Protein AF-A0A2H0QR32-F1 (afdb_monomer_lite)

Foldseek 3Di:
DAADDVVNLVQLVVLLVCVQVVVLVVSLVSLVVSLVVCPPPLLSLVSVLSSLLSQLSVCLVVQNVVSNLVSLVVSLVSVVSCVVVVRYDPVCCVFFVVVLLNVLSVQADSPHHSVSCVSSSPDHTDDD

Sequence (128 aa):
MTQFENEHYQAIKHGLELFNSEKFWECHEYLEDEWMELRGDPVRNVFWAVIQAATVLVHVRNENLAGAQGMLKKTLEKLERVEKDFIESDYMEECLKWNELKAILREIPKDSKLLDFERLMKFKFPKV

Radius of gyration: 13.56 Å; chains: 1; bounding box: 34×26×38 Å

Secondary structure (DSSP, 8-state):
-PPP-HHHHHHHHHHHHHHHTT-HHHHHHHHHHHHHH-TT-TTHHHHHHHHHHHHHHHHHHTT-HHHHHHHHHHHHHHHHHHHHTT---THHHHHH-HHHHHHHHHHS-TT--GGGGHHHHH------

pLDDT: mean 96.86, std 4.32, range [61.78, 98.88]

Structure (mmCIF, N/CA/C/O backbone):
data_AF-A0A2H0QR32-F1
#
_entry.id   AF-A0A2H0QR32-F1
#
loop_
_atom_site.group_PDB
_atom_site.id
_atom_site.type_symbol
_atom_site.label_atom_id
_atom_site.label_alt_id
_atom_site.label_comp_id
_atom_site.label_asym_id
_atom_site.label_entity_id
_atom_site.label_seq_id
_atom_site.pdbx_PDB_ins_code
_atom_site.Cartn_x
_atom_site.Cartn_y
_atom_site.Cartn_z
_atom_site.occupancy
_atom_site.B_iso_or_equiv
_atom_site.auth_seq_id
_atom_site.auth_comp_id
_atom_site.auth_asym_id
_atom_site.auth_atom_id
_atom_site.pdbx_PDB_model_num
ATOM 1 N N . MET A 1 1 ? -3.316 4.553 22.454 1.00 61.78 1 MET A N 1
ATOM 2 C CA . MET A 1 1 ? -2.843 4.148 21.117 1.00 61.78 1 MET A CA 1
ATOM 3 C C . MET A 1 1 ? -4.082 4.101 20.251 1.00 61.78 1 MET A C 1
ATOM 5 O O . MET A 1 1 ? -5.051 3.502 20.700 1.00 61.78 1 MET A O 1
ATOM 9 N N . THR A 1 2 ? -4.106 4.834 19.139 1.00 85.44 2 THR A N 1
ATOM 10 C CA . THR A 1 2 ? -5.270 4.876 18.242 1.00 85.44 2 THR A CA 1
ATOM 11 C C . THR A 1 2 ? -5.129 3.745 17.236 1.00 85.44 2 THR A C 1
ATOM 13 O O . THR A 1 2 ? -4.096 3.649 16.575 1.00 85.44 2 THR A O 1
ATOM 16 N N . GLN A 1 3 ? -6.134 2.878 17.169 1.00 93.62 3 GLN A N 1
ATOM 17 C CA . GLN A 1 3 ? -6.208 1.805 16.184 1.00 93.62 3 GLN A CA 1
ATOM 18 C C . GLN A 1 3 ? -7.012 2.261 14.963 1.00 93.62 3 GLN A C 1
ATOM 20 O O . GLN A 1 3 ? -7.787 3.218 15.030 1.00 93.62 3 GLN A O 1
ATOM 25 N N . PHE A 1 4 ? -6.807 1.591 13.831 1.00 96.50 4 PHE A N 1
ATOM 26 C CA . PHE A 1 4 ? -7.634 1.787 12.645 1.00 96.50 4 PHE A CA 1
ATOM 27 C C . PHE A 1 4 ? -9.061 1.283 12.912 1.00 96.50 4 PHE A C 1
ATOM 29 O O . PHE A 1 4 ? -9.255 0.197 13.445 1.00 96.50 4 PHE A O 1
ATOM 36 N N . GLU A 1 5 ? -10.068 2.050 12.507 1.00 94.81 5 GLU A N 1
ATOM 37 C CA . GLU A 1 5 ? -11.475 1.854 12.893 1.00 94.81 5 GLU A CA 1
ATOM 38 C C . GLU A 1 5 ? -12.387 2.208 11.711 1.00 94.81 5 GLU A C 1
ATOM 40 O O . GLU A 1 5 ? -11.922 2.699 10.679 1.00 94.81 5 GLU A O 1
ATOM 45 N N . ASN A 1 6 ? -13.699 2.004 11.854 1.00 94.94 6 ASN A N 1
ATOM 46 C CA . ASN A 1 6 ? -14.652 2.261 10.772 1.00 94.94 6 ASN A CA 1
ATOM 47 C C . ASN A 1 6 ? -14.616 3.704 10.235 1.00 94.94 6 ASN A C 1
ATOM 49 O O . ASN A 1 6 ? -14.708 3.883 9.027 1.00 94.94 6 ASN A O 1
ATOM 53 N N . GLU A 1 7 ? -14.445 4.726 11.080 1.00 94.50 7 GLU A N 1
ATOM 54 C CA . GLU A 1 7 ? -14.313 6.122 10.619 1.00 94.50 7 GLU A CA 1
ATOM 55 C C . GLU A 1 7 ? -13.149 6.286 9.630 1.00 94.50 7 GLU A C 1
ATOM 57 O O . GLU A 1 7 ? -13.322 6.834 8.541 1.00 94.50 7 GLU A O 1
ATOM 62 N N . HIS A 1 8 ? -11.996 5.701 9.955 1.00 96.25 8 HIS A N 1
ATOM 63 C CA . HIS A 1 8 ? -10.824 5.679 9.084 1.00 96.25 8 HIS A CA 1
ATOM 64 C C . HIS A 1 8 ? -11.092 4.917 7.779 1.00 96.25 8 HIS A C 1
ATOM 66 O O . HIS A 1 8 ? -10.657 5.343 6.709 1.00 96.25 8 HIS A O 1
ATOM 72 N N . TYR A 1 9 ? -11.849 3.815 7.837 1.00 97.19 9 TYR A N 1
ATOM 73 C CA . TYR A 1 9 ? -12.274 3.108 6.628 1.00 97.19 9 TYR A CA 1
ATOM 74 C C . TYR A 1 9 ? -13.169 3.977 5.742 1.00 97.19 9 TYR A C 1
ATOM 76 O O . TYR A 1 9 ? -12.975 4.014 4.528 1.00 97.19 9 TYR A O 1
ATOM 84 N N . GLN A 1 10 ? -14.113 4.720 6.327 1.00 96.88 10 GLN A N 1
ATOM 85 C CA . GLN A 1 10 ? -14.996 5.589 5.549 1.00 96.88 10 GLN A CA 1
ATOM 86 C C . GLN A 1 10 ? -14.229 6.675 4.787 1.00 96.88 10 GLN A C 1
ATOM 88 O O . GLN A 1 10 ? -14.637 6.999 3.673 1.00 96.88 10 GLN A O 1
ATOM 93 N N . ALA A 1 11 ? -13.125 7.177 5.344 1.00 97.06 11 ALA A N 1
ATOM 94 C CA . ALA A 1 11 ? -12.244 8.135 4.677 1.00 97.06 11 ALA A CA 1
ATOM 95 C C . ALA A 1 11 ? -11.360 7.482 3.594 1.00 97.06 11 ALA A C 1
ATOM 97 O O . ALA A 1 11 ? -11.195 8.030 2.509 1.00 97.06 11 ALA A O 1
ATOM 98 N N . ILE A 1 12 ? -10.820 6.276 3.824 1.00 97.94 12 ILE A N 1
ATOM 99 C CA . ILE A 1 12 ? -9.900 5.644 2.857 1.00 97.94 12 ILE A CA 1
ATOM 100 C C . ILE A 1 12 ? -10.618 4.942 1.690 1.00 97.94 12 ILE A C 1
ATOM 102 O O . ILE A 1 12 ? -10.027 4.775 0.620 1.00 97.94 12 ILE A O 1
ATOM 106 N N . LYS A 1 13 ? -11.877 4.510 1.873 1.00 98.06 13 LYS A N 1
ATOM 107 C CA . LYS A 1 13 ? -12.566 3.563 0.971 1.00 98.06 13 LYS A CA 1
ATOM 108 C C . LYS A 1 13 ? -12.554 3.980 -0.498 1.00 98.06 13 LYS A C 1
ATOM 110 O O . LYS A 1 13 ? -12.333 3.135 -1.362 1.00 98.06 13 LYS A O 1
ATOM 115 N N . HIS A 1 14 ? -12.729 5.268 -0.798 1.00 98.50 14 HIS A N 1
ATOM 116 C CA . HIS A 1 14 ? -12.779 5.721 -2.185 1.00 98.50 14 HIS A CA 1
ATOM 117 C C . HIS A 1 14 ? -11.405 5.619 -2.866 1.00 98.50 14 HIS A C 1
ATOM 119 O O . HIS A 1 14 ? -11.301 5.181 -4.013 1.00 98.50 14 HIS A O 1
ATOM 125 N N . GLY A 1 15 ? -10.324 5.891 -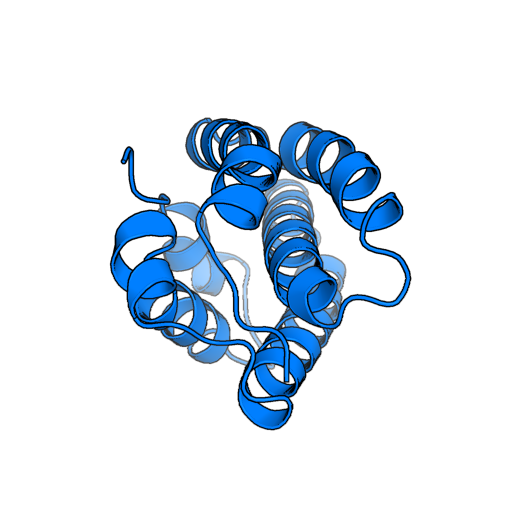2.133 1.00 98.62 15 GLY A N 1
ATOM 126 C CA . GLY A 1 15 ? -8.967 5.623 -2.606 1.00 98.62 15 GLY A CA 1
ATOM 127 C C . GLY A 1 15 ? -8.727 4.139 -2.896 1.00 98.62 15 GLY A C 1
ATOM 128 O O . GLY A 1 15 ? -8.104 3.796 -3.902 1.00 98.62 15 GLY A O 1
ATOM 129 N N . LEU A 1 16 ? -9.285 3.234 -2.084 1.00 98.69 16 LEU A N 1
ATOM 130 C CA . LEU A 1 16 ? -9.200 1.789 -2.337 1.00 98.69 16 LEU A CA 1
ATOM 131 C C . LEU A 1 16 ? -9.947 1.383 -3.617 1.00 98.69 16 LEU A C 1
ATOM 133 O O . LE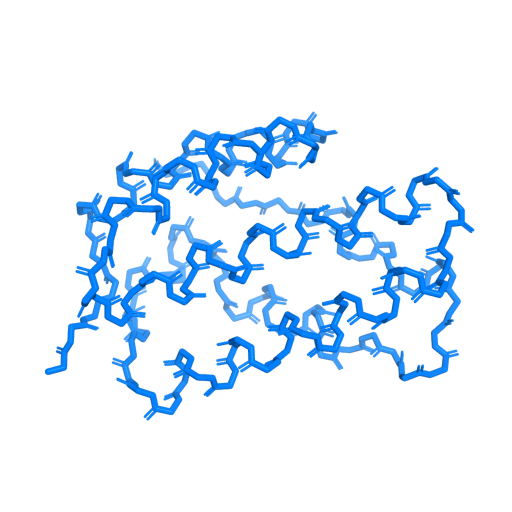U A 1 16 ? -9.460 0.549 -4.382 1.00 98.69 16 LEU A O 1
ATOM 137 N N . GLU A 1 17 ? -11.108 1.981 -3.889 1.00 98.56 17 GLU A N 1
ATOM 138 C CA . GLU A 1 17 ? -11.860 1.769 -5.135 1.00 98.56 17 GLU A CA 1
ATOM 139 C C . GLU A 1 17 ? -11.076 2.243 -6.365 1.00 98.56 17 GLU A C 1
ATOM 141 O O . GLU A 1 17 ? -11.056 1.558 -7.395 1.00 98.56 17 GLU A O 1
ATOM 146 N N . LEU A 1 18 ? -10.397 3.389 -6.254 1.00 98.81 18 LEU A N 1
ATOM 147 C CA . LEU A 1 18 ? -9.509 3.919 -7.289 1.00 98.81 18 LEU A CA 1
ATOM 148 C C . LEU A 1 18 ? -8.308 2.991 -7.512 1.00 98.81 18 LEU A C 1
ATOM 150 O O . LEU A 1 18 ? -8.023 2.630 -8.655 1.00 98.81 18 LEU A O 1
ATOM 154 N N . PHE A 1 19 ? -7.672 2.515 -6.437 1.00 98.69 19 PHE A N 1
ATOM 155 C CA . PHE A 1 19 ? -6.605 1.511 -6.507 1.00 98.69 19 PHE A CA 1
ATOM 156 C C . PHE A 1 19 ? -7.083 0.241 -7.223 1.00 98.69 19 PHE A C 1
ATOM 158 O O . PHE A 1 19 ? -6.442 -0.252 -8.153 1.00 98.69 19 PHE A O 1
ATOM 165 N N . ASN A 1 20 ? -8.257 -0.266 -6.841 1.00 98.56 20 ASN A N 1
ATOM 166 C CA . ASN A 1 20 ? -8.866 -1.452 -7.436 1.00 98.56 20 ASN A CA 1
ATOM 167 C C . ASN A 1 20 ? -9.204 -1.263 -8.915 1.00 98.56 20 ASN A C 1
ATOM 169 O O . ASN A 1 20 ? -9.063 -2.199 -9.705 1.00 98.56 20 ASN A O 1
ATOM 173 N N . SER A 1 21 ? -9.599 -0.051 -9.293 1.00 98.25 21 SER A N 1
ATOM 174 C CA . SER A 1 21 ? -9.843 0.358 -10.678 1.00 98.25 21 SER A CA 1
ATOM 175 C C . SER A 1 21 ? -8.563 0.714 -11.422 1.00 98.25 21 SER A C 1
ATOM 177 O O . SER A 1 21 ? -8.629 1.215 -12.543 1.00 98.25 21 SER A O 1
ATOM 179 N N . GLU A 1 22 ? -7.399 0.444 -10.822 1.00 98.31 22 GLU A N 1
ATOM 180 C CA . GLU A 1 22 ? -6.110 0.636 -11.464 1.00 98.31 22 GLU A CA 1
ATOM 181 C C . GLU A 1 22 ? -5.821 2.113 -11.793 1.00 98.31 22 GLU A C 1
ATOM 183 O O . GLU A 1 22 ? -5.044 2.428 -12.692 1.00 98.31 22 GLU A O 1
ATOM 188 N N . LYS A 1 23 ? -6.429 3.031 -11.040 1.00 98.62 23 LYS A N 1
ATOM 189 C CA . LYS A 1 23 ? -6.247 4.485 -11.104 1.00 98.62 23 LYS A CA 1
ATOM 190 C C . LYS A 1 23 ? -5.312 4.938 -9.986 1.00 98.62 23 LYS A C 1
ATOM 192 O O . LYS A 1 23 ? -5.729 5.537 -8.999 1.00 98.62 23 LYS A O 1
ATOM 197 N N . PHE A 1 24 ? -4.046 4.530 -10.071 1.00 98.75 24 PHE A N 1
ATOM 198 C CA . PHE A 1 24 ? -3.096 4.698 -8.963 1.00 98.75 24 PHE A CA 1
ATOM 199 C C . PHE A 1 24 ? -2.706 6.147 -8.695 1.00 98.75 24 PHE A C 1
ATOM 201 O O . PHE A 1 24 ? -2.440 6.490 -7.548 1.00 98.75 24 PHE A O 1
ATOM 208 N N . TRP A 1 25 ? -2.674 6.983 -9.732 1.00 98.56 25 TRP A N 1
ATOM 209 C CA . TRP A 1 25 ? -2.402 8.405 -9.559 1.00 98.56 25 TRP A CA 1
ATOM 210 C C . TRP A 1 25 ? -3.570 9.093 -8.848 1.00 98.56 25 TRP A C 1
ATOM 212 O O . TRP A 1 25 ? -3.371 9.761 -7.843 1.00 98.56 25 TRP A O 1
ATOM 222 N N . GLU A 1 26 ? -4.798 8.830 -9.286 1.00 98.75 26 GLU A N 1
ATOM 223 C CA . GLU A 1 26 ? -6.001 9.386 -8.669 1.00 98.75 26 GLU A CA 1
ATOM 224 C C . GLU A 1 26 ? -6.208 8.851 -7.245 1.00 98.75 26 GLU A C 1
ATOM 226 O O . GLU A 1 26 ? -6.638 9.587 -6.365 1.00 98.75 26 GLU A O 1
ATOM 231 N N . CYS A 1 27 ? -5.860 7.583 -6.995 1.00 98.81 27 CYS A N 1
ATOM 232 C CA . CYS A 1 27 ? -5.803 7.018 -5.646 1.00 98.81 27 CYS A CA 1
ATOM 233 C C . CYS A 1 27 ? -4.827 7.797 -4.756 1.00 98.81 27 CYS A C 1
ATOM 235 O O . CYS A 1 27 ? -5.186 8.161 -3.639 1.00 98.81 27 CYS A O 1
ATOM 237 N N . HIS A 1 28 ? -3.616 8.069 -5.253 1.00 98.62 28 HIS A N 1
ATOM 238 C CA . HIS A 1 28 ? -2.633 8.881 -4.541 1.00 98.62 28 HIS A CA 1
ATOM 239 C C . HIS A 1 28 ? -3.189 10.270 -4.218 1.00 98.62 28 HIS A C 1
ATOM 241 O O . HIS A 1 28 ? -3.152 10.659 -3.057 1.00 98.62 28 HIS A O 1
ATOM 247 N N . GLU A 1 29 ? -3.704 10.995 -5.216 1.00 98.44 29 GLU A N 1
ATOM 248 C CA . GLU A 1 29 ? -4.215 12.359 -5.024 1.00 98.44 29 GLU A CA 1
ATOM 249 C C . GLU A 1 29 ? -5.364 12.392 -4.015 1.00 98.44 29 GLU A C 1
ATOM 251 O O . GLU A 1 29 ? -5.306 13.146 -3.050 1.00 98.44 29 GLU A O 1
ATOM 256 N N . TYR A 1 30 ? -6.360 11.515 -4.179 1.00 98.56 30 TYR A N 1
ATOM 257 C CA . TYR A 1 30 ? -7.495 11.452 -3.262 1.00 98.56 30 TYR A CA 1
ATOM 258 C C . TYR A 1 30 ? -7.057 11.148 -1.822 1.00 98.56 30 TYR A C 1
ATOM 260 O O . TYR A 1 30 ? -7.493 11.799 -0.877 1.00 98.56 30 TYR A O 1
ATOM 268 N N . LEU A 1 31 ? -6.182 10.154 -1.636 1.00 98.62 31 LEU A N 1
ATOM 269 C CA . LEU A 1 31 ? -5.751 9.760 -0.297 1.00 98.62 31 LEU A CA 1
ATOM 270 C C . LEU A 1 31 ? -4.771 10.748 0.339 1.00 98.62 31 LEU A C 1
ATOM 272 O O . LEU A 1 31 ? -4.684 10.773 1.565 1.00 98.62 31 LEU A O 1
ATOM 276 N N . GLU A 1 32 ? -4.027 11.532 -0.444 1.00 98.25 32 GLU A N 1
ATOM 277 C CA . GLU A 1 32 ? -3.159 12.586 0.088 1.00 98.25 32 GLU A CA 1
ATOM 278 C C . GLU A 1 32 ? -3.978 13.657 0.819 1.00 98.25 32 GLU A C 1
ATOM 280 O O . GLU A 1 32 ? -3.593 14.049 1.924 1.00 98.25 32 GLU A O 1
ATOM 285 N N . ASP A 1 33 ? -5.133 14.044 0.270 1.00 97.75 33 ASP A N 1
ATOM 286 C CA . ASP A 1 33 ? -6.064 14.971 0.920 1.00 97.75 33 ASP A CA 1
ATOM 287 C C . ASP A 1 33 ? -6.583 14.394 2.250 1.00 97.75 33 ASP A C 1
ATOM 289 O O . ASP A 1 33 ? -6.424 15.015 3.302 1.00 97.75 33 ASP A O 1
ATOM 293 N N . GLU A 1 34 ? -7.093 13.157 2.251 1.00 98.19 34 GLU A N 1
ATOM 294 C CA . GLU A 1 34 ? -7.573 12.485 3.474 1.00 98.19 34 GLU A CA 1
ATOM 295 C C . GLU A 1 34 ? -6.452 12.316 4.524 1.00 98.19 34 GLU A C 1
ATOM 297 O O . GLU A 1 34 ? -6.636 12.507 5.728 1.00 98.19 34 GLU A O 1
ATOM 302 N N . TRP A 1 35 ? -5.231 11.999 4.082 1.00 98.31 35 TRP A N 1
ATOM 303 C CA . TRP A 1 35 ? -4.055 11.859 4.946 1.00 98.31 35 TRP A CA 1
ATOM 304 C C . TRP A 1 35 ? -3.620 13.178 5.607 1.00 98.31 35 TRP A C 1
ATOM 306 O O . TRP A 1 35 ? -3.004 13.165 6.690 1.00 98.31 35 TRP A O 1
ATOM 316 N N . MET A 1 36 ? -3.896 14.314 4.962 1.00 97.12 36 MET A N 1
ATOM 317 C CA . MET A 1 36 ? -3.604 15.644 5.496 1.00 97.12 36 MET A CA 1
ATOM 318 C C . MET A 1 36 ? -4.539 16.035 6.639 1.00 97.12 36 MET A C 1
ATOM 320 O O . MET A 1 36 ? -4.086 16.744 7.542 1.00 97.12 36 MET A O 1
ATOM 324 N N . GLU A 1 37 ? -5.770 15.526 6.652 1.00 96.88 37 GLU A N 1
ATOM 325 C CA . GLU A 1 37 ? -6.743 15.759 7.727 1.00 96.88 37 GLU A CA 1
ATOM 326 C C . GLU A 1 37 ? -6.396 14.979 9.009 1.00 96.88 37 GLU A C 1
ATOM 328 O O . GLU A 1 37 ? -6.634 15.448 10.120 1.00 96.88 37 GLU A O 1
ATOM 333 N N . LEU A 1 38 ? -5.696 13.845 8.891 1.00 95.19 38 LEU A N 1
ATOM 334 C CA . LEU A 1 38 ? -5.277 12.994 10.019 1.00 95.19 38 LEU A CA 1
ATOM 335 C C . LEU A 1 38 ? -4.031 13.513 10.772 1.00 95.19 38 LEU A C 1
ATOM 337 O O . LEU A 1 38 ? -3.203 12.744 11.275 1.00 95.19 38 LEU A O 1
ATOM 341 N N . ARG A 1 39 ? -3.815 14.832 10.827 1.00 93.69 39 ARG A N 1
ATOM 342 C CA . ARG A 1 39 ? -2.655 15.420 11.520 1.00 93.69 39 ARG A CA 1
ATOM 343 C C . ARG A 1 39 ? -2.697 15.122 13.016 1.00 93.69 39 ARG A C 1
ATOM 345 O O . ARG A 1 39 ? -3.625 15.496 13.717 1.00 93.69 39 ARG A O 1
ATOM 352 N N . GLY A 1 40 ? -1.620 14.519 13.515 1.00 91.88 40 GLY A N 1
ATOM 353 C CA . GLY A 1 40 ? -1.500 14.129 14.921 1.00 91.88 40 GLY A CA 1
ATOM 354 C C . GLY A 1 40 ? -2.062 12.741 15.230 1.00 91.88 40 GLY A C 1
ATOM 355 O O . GLY A 1 40 ? -1.769 12.223 16.304 1.00 91.88 40 GLY A O 1
ATOM 356 N N . ASP A 1 41 ? -2.765 12.109 14.285 1.00 94.94 41 ASP A N 1
ATOM 357 C CA . ASP A 1 41 ? -3.233 10.734 14.423 1.00 94.94 41 ASP A CA 1
ATOM 358 C C . ASP A 1 41 ? -2.204 9.738 13.845 1.00 94.94 41 ASP A C 1
ATOM 360 O O . ASP A 1 41 ? -1.847 9.839 12.665 1.00 94.94 41 ASP A O 1
ATOM 364 N N . PRO A 1 42 ? -1.703 8.763 14.629 1.00 95.31 42 PRO A N 1
ATOM 365 C CA . PRO A 1 42 ? -0.830 7.705 14.122 1.00 95.31 42 PRO A CA 1
ATOM 366 C C . PRO A 1 42 ? -1.436 6.880 12.973 1.00 95.31 42 PRO A C 1
ATOM 368 O O . PRO A 1 42 ? -0.684 6.430 12.099 1.00 95.31 42 PRO A O 1
ATOM 371 N N . VAL A 1 43 ? -2.768 6.733 12.914 1.00 96.88 43 VAL A N 1
ATOM 372 C CA . VAL A 1 43 ? -3.497 5.972 11.880 1.00 96.88 43 VAL A CA 1
ATOM 373 C C . VAL A 1 43 ? -3.209 6.491 10.472 1.00 96.88 43 VAL A C 1
ATOM 375 O O . VAL A 1 43 ? -3.221 5.722 9.508 1.00 96.88 43 VAL A O 1
ATOM 378 N N . ARG A 1 44 ? -2.805 7.760 10.334 1.00 97.31 44 ARG A N 1
ATOM 379 C CA . ARG A 1 44 ? -2.354 8.326 9.056 1.00 97.31 44 ARG A CA 1
ATOM 380 C C . ARG A 1 44 ? -1.248 7.508 8.378 1.00 97.31 44 ARG A C 1
ATOM 382 O O . ARG A 1 44 ? -1.092 7.585 7.164 1.00 97.31 44 ARG A O 1
ATOM 389 N N . ASN A 1 45 ? -0.459 6.724 9.119 1.00 97.94 45 ASN A N 1
ATOM 390 C CA . ASN A 1 45 ? 0.552 5.848 8.520 1.00 97.94 45 ASN A CA 1
ATOM 391 C C . ASN A 1 45 ? -0.063 4.725 7.660 1.00 97.94 45 ASN A C 1
ATOM 393 O O . ASN A 1 45 ? 0.588 4.300 6.707 1.00 97.94 45 ASN A O 1
ATOM 397 N N . VAL A 1 46 ? -1.303 4.296 7.932 1.00 98.25 46 VAL A N 1
ATOM 398 C CA . VAL A 1 46 ? -2.047 3.342 7.087 1.00 98.25 46 VAL A CA 1
ATOM 399 C C . VAL A 1 46 ? -2.354 3.970 5.729 1.00 98.25 46 VAL A C 1
ATOM 401 O O . VAL A 1 46 ? -1.998 3.407 4.697 1.00 98.25 46 VAL A O 1
ATOM 404 N N . PHE A 1 47 ? -2.918 5.182 5.726 1.00 98.62 47 PHE A N 1
ATOM 405 C CA . PHE A 1 47 ? -3.178 5.954 4.505 1.00 98.62 47 PHE A CA 1
ATOM 406 C C . PHE A 1 47 ? -1.887 6.160 3.721 1.00 98.62 47 PHE A C 1
ATOM 408 O O . PHE A 1 47 ? -1.826 5.902 2.523 1.00 98.62 47 PHE A O 1
ATOM 415 N N . TRP A 1 48 ? -0.814 6.533 4.420 1.00 98.50 48 TRP A N 1
ATOM 416 C CA . TRP A 1 48 ? 0.477 6.768 3.790 1.00 98.50 48 TRP A CA 1
ATOM 417 C C . TRP A 1 48 ? 1.056 5.516 3.128 1.00 98.50 48 TRP A C 1
ATOM 419 O O . TRP A 1 48 ? 1.628 5.613 2.045 1.00 98.50 48 TRP A O 1
ATOM 429 N N . ALA A 1 49 ? 0.895 4.344 3.742 1.00 98.62 49 ALA A N 1
ATOM 430 C CA . ALA A 1 49 ? 1.322 3.085 3.144 1.00 98.62 49 ALA A CA 1
ATOM 431 C C . ALA A 1 49 ? 0.532 2.765 1.862 1.00 98.62 49 ALA A C 1
ATOM 433 O O . ALA A 1 49 ? 1.135 2.359 0.870 1.00 98.62 49 ALA A O 1
ATOM 434 N N . VAL A 1 50 ? -0.786 3.002 1.843 1.00 98.75 50 VAL A N 1
ATOM 435 C CA . VAL A 1 50 ? -1.620 2.798 0.643 1.00 98.75 50 VAL A CA 1
ATOM 436 C C . VAL A 1 50 ? -1.258 3.794 -0.464 1.00 98.75 50 VAL A C 1
ATOM 438 O O . VAL A 1 50 ? -1.061 3.380 -1.607 1.00 98.75 50 VAL A O 1
ATOM 441 N N . ILE A 1 51 ? -1.076 5.075 -0.124 1.00 98.88 51 ILE A N 1
ATOM 442 C CA . ILE A 1 51 ? -0.598 6.120 -1.047 1.00 98.88 51 ILE A CA 1
ATOM 443 C C . ILE A 1 51 ? 0.718 5.687 -1.695 1.00 98.88 51 ILE A C 1
ATOM 445 O O . ILE A 1 51 ? 0.855 5.696 -2.917 1.00 98.88 51 ILE A O 1
ATOM 449 N N . GLN A 1 52 ? 1.692 5.260 -0.887 1.00 98.88 52 GLN A N 1
ATOM 450 C CA . GLN A 1 52 ? 3.004 4.872 -1.399 1.00 98.88 52 GLN A CA 1
ATOM 451 C C . GLN A 1 52 ? 2.949 3.583 -2.223 1.00 98.88 52 GLN A C 1
ATOM 453 O O . GLN A 1 52 ? 3.626 3.508 -3.248 1.00 98.88 52 GLN A O 1
ATOM 458 N N . ALA A 1 53 ? 2.108 2.610 -1.857 1.00 98.81 53 ALA A N 1
ATOM 459 C CA . ALA A 1 53 ? 1.866 1.423 -2.676 1.00 98.81 53 ALA A CA 1
ATOM 460 C C . ALA A 1 53 ? 1.259 1.787 -4.045 1.00 98.81 53 ALA A C 1
ATOM 462 O O . ALA A 1 53 ? 1.673 1.236 -5.067 1.00 98.81 53 ALA A O 1
ATOM 463 N N . ALA A 1 54 ? 0.341 2.758 -4.099 1.00 98.88 54 ALA A N 1
ATOM 464 C CA . ALA A 1 54 ? -0.172 3.285 -5.361 1.00 98.88 54 ALA A CA 1
ATOM 465 C C . ALA A 1 54 ? 0.951 3.952 -6.178 1.00 98.88 54 ALA A C 1
ATOM 467 O O . ALA A 1 54 ? 1.127 3.640 -7.357 1.00 98.88 54 ALA A O 1
ATOM 468 N N . THR A 1 55 ? 1.790 4.786 -5.554 1.00 98.88 55 THR A N 1
ATOM 469 C CA . THR A 1 55 ? 2.941 5.408 -6.230 1.00 98.88 55 THR A CA 1
ATOM 470 C C . THR A 1 55 ? 3.966 4.385 -6.738 1.00 98.88 55 THR A C 1
ATOM 472 O O . THR A 1 55 ? 4.527 4.579 -7.818 1.00 98.88 55 THR A O 1
ATOM 475 N N . VAL A 1 56 ? 4.195 3.272 -6.024 1.00 98.88 56 VAL A N 1
ATOM 476 C CA . VAL A 1 56 ? 5.011 2.149 -6.530 1.00 98.88 56 VAL A CA 1
ATOM 477 C C . VAL A 1 56 ? 4.460 1.668 -7.873 1.00 98.88 56 VAL A C 1
ATOM 479 O O . VAL A 1 56 ? 5.216 1.556 -8.836 1.00 98.88 56 VAL A O 1
ATOM 482 N N . LEU A 1 57 ? 3.148 1.447 -7.970 1.00 98.81 57 LEU A N 1
ATOM 483 C CA . LEU A 1 57 ? 2.505 0.964 -9.194 1.00 98.81 57 LEU A CA 1
ATOM 484 C C . LEU A 1 57 ? 2.487 2.008 -10.322 1.00 98.81 57 LEU A C 1
ATOM 486 O O . LEU A 1 57 ? 2.615 1.637 -11.490 1.00 98.81 57 LEU A O 1
ATOM 490 N N . VAL A 1 58 ? 2.422 3.307 -10.003 1.00 98.75 58 VAL A N 1
ATOM 491 C CA . VAL A 1 58 ? 2.650 4.384 -10.988 1.00 98.75 58 VAL A CA 1
ATOM 492 C C . VAL A 1 58 ? 4.057 4.279 -11.584 1.00 98.75 58 VAL A C 1
ATOM 494 O O . VAL A 1 58 ? 4.220 4.327 -12.803 1.00 98.75 58 VAL A O 1
ATOM 497 N N . HIS A 1 59 ? 5.084 4.092 -10.749 1.00 98.75 59 HIS A N 1
ATOM 498 C CA . HIS A 1 59 ? 6.456 3.924 -11.229 1.00 98.75 59 HIS A CA 1
ATOM 499 C C . HIS A 1 59 ? 6.638 2.660 -12.072 1.00 98.75 59 HIS A C 1
ATOM 501 O O . HIS A 1 59 ? 7.279 2.734 -13.119 1.00 98.75 59 HIS A O 1
ATOM 507 N N . VAL A 1 60 ? 6.049 1.534 -11.658 1.00 98.56 60 VAL A N 1
ATOM 508 C CA . VAL A 1 60 ? 6.083 0.275 -12.421 1.00 98.56 60 VAL A CA 1
ATOM 509 C C . VAL A 1 60 ? 5.480 0.464 -13.814 1.00 98.56 60 VAL A C 1
ATOM 511 O O . VAL A 1 60 ? 6.096 0.063 -14.797 1.00 98.56 60 VAL A O 1
ATOM 514 N N . ARG A 1 61 ? 4.324 1.134 -13.922 1.00 98.12 61 ARG A N 1
ATOM 515 C CA . ARG A 1 61 ? 3.671 1.421 -15.213 1.00 98.12 61 ARG A CA 1
ATOM 516 C C . ARG A 1 61 ? 4.488 2.313 -16.137 1.00 98.12 61 ARG A C 1
ATOM 518 O O . ARG A 1 61 ? 4.411 2.158 -17.348 1.00 98.12 61 ARG A O 1
ATOM 525 N N . ASN A 1 62 ? 5.271 3.218 -15.564 1.00 98.25 62 ASN A N 1
ATOM 526 C CA . ASN A 1 62 ? 6.154 4.110 -16.309 1.00 98.25 62 ASN A CA 1
ATOM 527 C C . ASN A 1 62 ? 7.533 3.484 -16.585 1.00 98.25 62 ASN A C 1
ATOM 529 O O . ASN A 1 62 ? 8.469 4.213 -16.906 1.00 98.25 62 ASN A O 1
ATOM 533 N N . GLU A 1 63 ? 7.690 2.170 -16.374 1.00 98.19 63 GLU A N 1
ATOM 534 C CA . GLU A 1 63 ? 8.958 1.432 -16.490 1.00 98.19 63 GLU A CA 1
ATOM 535 C C . GLU A 1 63 ? 10.099 2.038 -15.644 1.00 98.19 63 GLU A C 1
ATOM 537 O O . GLU A 1 63 ? 11.288 1.805 -15.868 1.00 98.19 63 GLU A O 1
ATOM 542 N N . ASN A 1 64 ? 9.743 2.803 -14.608 1.00 98.56 64 ASN A N 1
ATOM 543 C CA . ASN A 1 64 ? 10.673 3.480 -13.718 1.00 98.56 64 ASN A CA 1
ATOM 544 C C . ASN A 1 64 ? 11.002 2.579 -12.523 1.00 98.56 64 ASN A C 1
ATOM 546 O O . ASN A 1 64 ? 10.521 2.781 -11.404 1.00 98.56 64 ASN A O 1
ATOM 550 N N . LEU A 1 65 ? 11.851 1.578 -12.764 1.00 98.56 65 LEU A N 1
ATOM 551 C CA . LEU A 1 65 ? 12.237 0.600 -11.746 1.00 98.56 65 LEU A CA 1
ATOM 552 C C . LEU A 1 65 ? 12.902 1.250 -10.520 1.00 98.56 65 LEU A C 1
ATOM 554 O O . LEU A 1 65 ? 12.580 0.896 -9.388 1.00 98.56 65 LEU A O 1
ATOM 558 N N . ALA A 1 66 ? 13.782 2.233 -10.730 1.00 98.44 66 ALA A N 1
ATOM 559 C CA . ALA A 1 66 ? 14.468 2.922 -9.636 1.00 98.44 66 ALA A CA 1
ATOM 560 C C . ALA A 1 66 ? 13.481 3.671 -8.721 1.00 98.44 66 ALA A C 1
ATOM 562 O O . ALA A 1 66 ? 13.602 3.626 -7.494 1.00 98.44 66 ALA A O 1
ATOM 563 N N . GLY A 1 67 ? 12.472 4.323 -9.310 1.00 98.50 67 GLY A N 1
ATOM 564 C CA . GLY A 1 67 ? 11.384 4.964 -8.575 1.00 98.50 67 GLY A CA 1
ATOM 565 C C . GLY A 1 67 ? 10.534 3.956 -7.803 1.00 98.50 67 GLY A C 1
ATOM 566 O O . GLY A 1 67 ? 10.266 4.165 -6.619 1.00 98.50 67 GLY A O 1
ATOM 567 N N . ALA A 1 68 ? 10.181 2.831 -8.432 1.00 98.75 68 ALA A N 1
ATOM 568 C CA . ALA A 1 68 ? 9.407 1.765 -7.798 1.00 98.75 68 ALA A CA 1
ATOM 569 C C . ALA A 1 68 ? 10.141 1.175 -6.582 1.00 98.75 68 ALA A C 1
ATOM 571 O O . ALA A 1 68 ? 9.569 1.106 -5.496 1.00 98.75 68 ALA A O 1
ATOM 572 N N . GLN A 1 69 ? 11.427 0.840 -6.721 1.00 98.69 69 GLN A N 1
ATOM 573 C CA . GLN A 1 69 ? 12.265 0.329 -5.629 1.00 98.69 69 GLN A CA 1
ATOM 574 C C . GLN A 1 69 ? 12.410 1.341 -4.487 1.00 98.69 69 GLN A C 1
ATOM 576 O O . GLN A 1 69 ? 12.253 1.003 -3.310 1.00 98.69 69 GLN A O 1
ATOM 581 N N . GLY A 1 70 ? 12.686 2.604 -4.827 1.00 98.56 70 GLY A N 1
ATOM 582 C CA . GLY A 1 70 ? 12.827 3.675 -3.846 1.00 98.56 70 GLY A CA 1
ATOM 583 C C . GLY A 1 70 ? 11.539 3.921 -3.05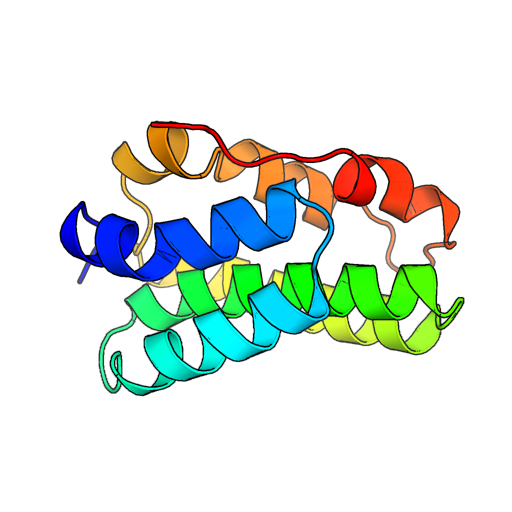9 1.00 98.56 70 GLY A C 1
ATOM 584 O O . GLY A 1 70 ? 11.589 4.131 -1.845 1.00 98.56 70 GLY A O 1
ATOM 585 N N . MET A 1 71 ? 10.385 3.865 -3.729 1.00 98.75 71 MET A N 1
ATOM 586 C CA . MET A 1 71 ? 9.090 4.040 -3.077 1.00 98.75 71 MET A CA 1
ATOM 587 C C . MET A 1 71 ? 8.659 2.806 -2.283 1.00 98.75 71 MET A C 1
ATOM 589 O O . MET A 1 71 ? 8.135 2.950 -1.179 1.00 98.75 71 MET A O 1
ATOM 593 N N . LEU A 1 72 ? 8.950 1.597 -2.769 1.00 98.81 72 LEU A N 1
ATOM 594 C CA . LEU A 1 72 ? 8.692 0.359 -2.037 1.00 98.81 72 LEU A CA 1
ATOM 595 C C . LEU A 1 72 ? 9.421 0.366 -0.693 1.00 98.81 72 LEU A C 1
ATOM 597 O O . LEU A 1 72 ? 8.809 0.090 0.335 1.00 98.81 72 LEU A O 1
ATOM 601 N N . LYS A 1 73 ? 10.698 0.768 -0.674 1.00 98.62 73 LYS A N 1
ATOM 602 C CA . LYS A 1 73 ? 11.458 0.905 0.574 1.00 98.62 73 LYS A CA 1
ATOM 603 C C . LYS A 1 73 ? 10.738 1.810 1.582 1.00 98.62 73 LYS A C 1
ATOM 605 O O . LYS A 1 73 ? 10.573 1.425 2.734 1.00 98.62 73 LYS A O 1
ATOM 610 N N . LYS A 1 74 ? 10.279 2.987 1.145 1.00 98.56 74 LYS A N 1
ATOM 611 C CA . LYS A 1 74 ? 9.531 3.922 2.004 1.00 98.56 74 LYS A CA 1
ATOM 612 C C . LYS A 1 74 ? 8.203 3.325 2.473 1.00 98.56 74 LYS A C 1
ATOM 614 O O . LYS A 1 74 ? 7.848 3.507 3.632 1.00 98.56 74 LYS A O 1
ATOM 619 N N . THR A 1 75 ? 7.523 2.583 1.599 1.00 98.75 75 THR A N 1
ATOM 620 C CA . THR A 1 75 ? 6.270 1.884 1.919 1.00 98.75 75 THR A CA 1
ATOM 621 C C . THR A 1 75 ? 6.493 0.892 3.058 1.00 98.75 75 THR A C 1
ATOM 623 O O . THR A 1 75 ? 5.767 0.923 4.048 1.00 98.75 75 THR A O 1
ATOM 626 N N . LEU A 1 76 ? 7.546 0.071 2.976 1.00 98.69 76 LEU A N 1
ATOM 627 C CA . LEU A 1 76 ? 7.907 -0.890 4.024 1.00 98.69 76 LEU A CA 1
ATOM 628 C C . LEU A 1 76 ? 8.209 -0.199 5.364 1.00 98.69 76 LEU A C 1
ATOM 630 O O . LEU A 1 76 ? 7.713 -0.643 6.396 1.00 98.69 76 LEU A O 1
ATOM 634 N N . GLU A 1 77 ? 8.917 0.935 5.350 1.00 98.38 77 GLU A N 1
ATOM 635 C CA . GLU A 1 77 ? 9.157 1.746 6.557 1.00 98.38 77 GLU A CA 1
ATOM 636 C C . GLU A 1 77 ? 7.848 2.263 7.192 1.00 98.38 77 GLU A C 1
ATOM 638 O O . GLU A 1 77 ? 7.796 2.495 8.402 1.00 98.38 77 GLU A O 1
ATOM 643 N N . LYS A 1 78 ? 6.775 2.471 6.410 1.00 98.06 78 LYS A N 1
ATOM 644 C CA . LYS A 1 78 ? 5.450 2.828 6.952 1.00 98.06 78 LYS A CA 1
ATOM 645 C C . LYS A 1 78 ? 4.730 1.638 7.553 1.00 98.06 78 LYS A C 1
ATOM 647 O O . LYS A 1 78 ? 4.173 1.794 8.636 1.00 98.06 78 LYS A O 1
ATOM 652 N N . LEU A 1 79 ? 4.794 0.470 6.916 1.00 98.25 79 LEU A N 1
ATOM 653 C CA . LEU A 1 79 ? 4.239 -0.763 7.482 1.00 98.25 79 LEU A CA 1
ATOM 654 C C . LEU A 1 79 ? 4.882 -1.080 8.840 1.00 98.25 79 LEU A C 1
ATOM 656 O O . LEU A 1 79 ? 4.177 -1.357 9.802 1.00 98.25 79 LEU A O 1
ATOM 660 N N . GLU A 1 80 ? 6.205 -0.933 8.951 1.00 98.06 80 GLU A N 1
ATOM 661 C CA . GLU A 1 80 ? 6.927 -1.116 10.218 1.00 98.06 80 GLU A CA 1
ATOM 662 C C . GLU A 1 80 ? 6.459 -0.146 11.315 1.00 98.06 80 GLU A C 1
ATOM 664 O O . GLU A 1 80 ? 6.378 -0.523 12.482 1.00 98.06 80 GLU A O 1
ATOM 669 N N . ARG A 1 81 ? 6.128 1.105 10.966 1.00 97.31 81 ARG A N 1
ATOM 670 C CA . ARG A 1 81 ? 5.564 2.070 11.928 1.00 97.31 81 ARG A CA 1
ATOM 671 C C . ARG A 1 81 ? 4.152 1.692 12.359 1.00 97.31 81 ARG A C 1
ATOM 673 O O . ARG A 1 81 ? 3.855 1.789 13.541 1.00 97.31 81 ARG A O 1
ATOM 680 N N . VAL A 1 82 ? 3.314 1.245 11.421 1.00 97.75 82 VAL A N 1
ATOM 681 C CA . VAL A 1 82 ? 1.957 0.755 11.717 1.00 97.75 82 VAL A CA 1
ATOM 682 C C . VAL A 1 82 ? 2.001 -0.388 12.736 1.00 97.75 82 VAL A C 1
ATOM 684 O O . VAL A 1 82 ? 1.277 -0.348 13.730 1.00 97.75 82 VAL A O 1
ATOM 687 N N . GLU A 1 83 ? 2.906 -1.348 12.540 1.00 96.94 83 GLU A N 1
ATOM 688 C CA . GLU A 1 83 ? 3.106 -2.476 13.458 1.00 96.94 83 GLU A CA 1
ATOM 689 C C . GLU A 1 83 ? 3.673 -2.024 14.813 1.00 96.94 83 GLU A C 1
ATOM 691 O O . GLU A 1 83 ? 3.159 -2.401 15.865 1.00 96.94 83 GLU A O 1
ATOM 696 N N . LYS A 1 84 ? 4.715 -1.183 14.806 1.00 96.69 84 LYS A N 1
ATOM 697 C CA . LYS A 1 84 ? 5.386 -0.717 16.029 1.00 96.69 84 LYS A CA 1
ATOM 698 C C . LYS A 1 84 ? 4.474 0.110 16.936 1.00 96.69 84 LYS A C 1
ATOM 700 O O . LYS A 1 84 ? 4.583 0.009 18.157 1.00 96.69 84 LYS A O 1
ATOM 705 N N . ASP A 1 85 ? 3.621 0.938 16.344 1.00 96.00 85 ASP A N 1
ATOM 706 C CA . ASP A 1 85 ? 2.744 1.850 17.078 1.00 96.00 85 ASP A CA 1
ATOM 707 C C . ASP A 1 85 ? 1.394 1.194 17.443 1.00 96.00 85 ASP A C 1
ATOM 709 O O . ASP A 1 85 ? 0.513 1.870 17.975 1.00 96.00 85 ASP A O 1
ATOM 713 N N . PHE A 1 86 ? 1.241 -0.118 17.193 1.00 95.44 86 PHE A N 1
ATOM 714 C CA . PHE A 1 86 ? 0.033 -0.909 17.467 1.00 95.44 86 PHE A CA 1
ATOM 715 C C . PHE A 1 86 ? -1.237 -0.299 16.854 1.00 95.44 86 PHE A C 1
ATOM 717 O O . PHE A 1 86 ? -2.292 -0.265 17.483 1.00 95.44 86 PHE A O 1
ATOM 724 N N . ILE A 1 87 ? -1.119 0.209 15.624 1.00 96.56 87 ILE A N 1
ATOM 725 C CA . ILE A 1 87 ? -2.228 0.832 14.884 1.00 96.56 87 ILE A CA 1
ATOM 726 C C . ILE A 1 87 ? -3.177 -0.230 14.305 1.00 96.56 87 ILE A C 1
ATOM 728 O O . ILE A 1 87 ? -4.350 0.050 14.055 1.00 96.56 87 ILE A O 1
ATOM 732 N N . GLU A 1 88 ? -2.676 -1.444 14.082 1.00 95.62 88 GLU A N 1
ATOM 733 C CA . GLU A 1 88 ? -3.447 -2.533 13.486 1.00 95.62 88 GLU A CA 1
ATOM 734 C C . GLU A 1 88 ? -4.645 -2.925 14.359 1.00 95.62 88 GLU A C 1
ATOM 736 O O . GLU A 1 88 ? -4.539 -3.008 15.586 1.00 95.62 88 GLU A O 1
ATOM 741 N N . SER A 1 89 ? -5.778 -3.183 13.711 1.00 93.62 89 SER A N 1
ATOM 742 C CA . SER A 1 89 ? -6.983 -3.745 14.320 1.00 93.62 89 SER A CA 1
ATOM 743 C C . SER A 1 89 ? -7.453 -4.956 13.525 1.00 93.62 89 SER A C 1
ATOM 745 O O . SER A 1 89 ? -7.165 -5.070 12.330 1.00 93.62 89 SER A O 1
ATOM 747 N N . ASP A 1 90 ? -8.223 -5.838 14.163 1.00 91.00 90 ASP A N 1
ATOM 748 C CA . ASP A 1 90 ? -8.814 -7.006 13.493 1.00 91.00 90 ASP A CA 1
ATOM 749 C C . ASP A 1 90 ? -9.684 -6.587 12.293 1.00 91.00 90 ASP A C 1
ATOM 751 O O . ASP A 1 90 ? -9.723 -7.265 11.266 1.00 91.00 90 ASP A O 1
ATOM 755 N N . TYR A 1 91 ? -10.293 -5.399 12.376 1.00 92.62 91 TYR A N 1
ATOM 756 C CA . TYR A 1 91 ? -11.098 -4.804 11.313 1.00 92.62 91 TYR A CA 1
ATOM 757 C C . TYR A 1 91 ? -10.309 -4.550 10.017 1.00 92.62 91 TYR A C 1
ATOM 759 O O . TYR A 1 91 ? -10.870 -4.617 8.922 1.00 92.62 91 TYR A O 1
ATOM 767 N N . MET A 1 92 ? -8.997 -4.292 10.101 1.00 96.06 92 MET A N 1
ATOM 768 C CA . MET A 1 92 ? -8.164 -4.048 8.916 1.00 96.06 92 MET A CA 1
ATOM 769 C C . MET A 1 92 ? -8.048 -5.269 8.006 1.00 96.06 92 MET A C 1
ATOM 771 O O . MET A 1 92 ? -7.872 -5.108 6.799 1.00 96.06 92 MET A O 1
ATOM 775 N N . GLU A 1 93 ? -8.120 -6.488 8.540 1.00 94.56 93 GLU A N 1
ATOM 776 C CA . GLU A 1 93 ? -8.050 -7.672 7.683 1.00 94.56 93 GLU A CA 1
ATOM 777 C C . GLU A 1 93 ? -9.301 -7.771 6.803 1.00 94.56 93 GLU A C 1
ATOM 779 O O . GLU A 1 93 ? -9.192 -7.986 5.596 1.00 94.56 93 GLU A O 1
ATOM 784 N N . GLU A 1 94 ? -10.473 -7.503 7.382 1.00 93.44 94 GLU A N 1
ATOM 785 C CA . GLU A 1 94 ? -11.752 -7.520 6.673 1.00 93.44 94 GLU A CA 1
ATOM 786 C C . GLU A 1 94 ? -11.823 -6.441 5.589 1.00 93.44 94 GLU A C 1
ATOM 788 O O . GLU A 1 94 ? -12.238 -6.729 4.466 1.00 93.44 94 GLU A O 1
ATOM 793 N N . CYS A 1 95 ? -11.396 -5.212 5.901 1.00 96.25 95 CYS A N 1
ATOM 794 C CA . CYS A 1 95 ? -11.566 -4.074 4.997 1.00 96.25 95 CYS A CA 1
ATOM 795 C C . CYS A 1 95 ? -10.366 -3.755 4.101 1.00 96.25 95 CYS A C 1
ATOM 797 O O . CYS A 1 95 ? -10.551 -3.142 3.050 1.00 96.25 95 CYS A O 1
ATOM 799 N N . LEU A 1 96 ? -9.154 -4.195 4.455 1.00 97.75 96 LEU A N 1
ATOM 800 C CA . LEU A 1 96 ? -7.932 -3.882 3.706 1.00 97.75 96 LEU A CA 1
ATOM 801 C C . LEU A 1 96 ? -7.1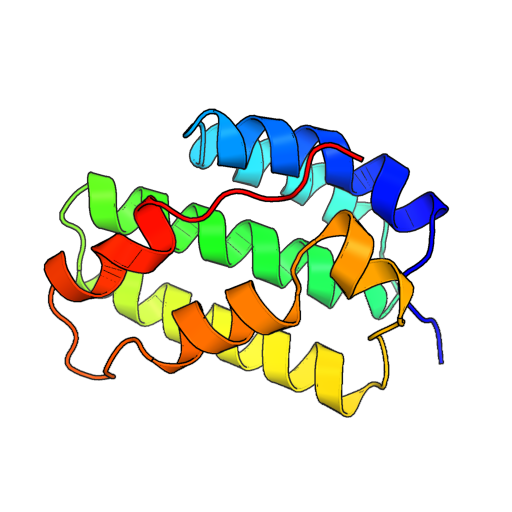47 -5.110 3.234 1.00 97.75 96 LEU A C 1
ATOM 803 O O . LEU A 1 96 ? -6.204 -4.924 2.463 1.00 97.75 96 LEU A O 1
ATOM 807 N N . LYS A 1 97 ? -7.475 -6.338 3.675 1.00 97.56 97 LYS A N 1
ATOM 808 C CA . LYS A 1 97 ? -6.598 -7.517 3.484 1.00 97.56 97 LYS A CA 1
ATOM 809 C C . LYS A 1 97 ? -5.160 -7.211 3.907 1.00 97.56 97 LYS A C 1
ATOM 811 O O . LYS A 1 97 ? -4.193 -7.440 3.172 1.00 97.56 97 LYS A O 1
ATOM 816 N N . TRP A 1 98 ? -5.029 -6.573 5.067 1.00 98.00 98 TRP A N 1
ATOM 817 C CA . TRP A 1 98 ? -3.798 -5.900 5.460 1.00 98.00 98 TRP A CA 1
ATOM 818 C C . TRP A 1 98 ? -2.595 -6.847 5.517 1.00 98.00 98 TRP A C 1
ATOM 820 O O . TRP A 1 98 ? -1.513 -6.501 5.035 1.00 98.00 98 TRP A O 1
ATOM 830 N N . ASN A 1 99 ? -2.772 -8.073 6.017 1.00 97.94 99 ASN A N 1
ATOM 831 C CA . ASN A 1 99 ? -1.684 -9.048 6.053 1.00 97.94 99 ASN A CA 1
ATOM 832 C C . ASN A 1 99 ? -1.271 -9.529 4.656 1.00 97.94 99 ASN A C 1
ATOM 834 O O . ASN A 1 99 ? -0.076 -9.702 4.405 1.00 97.94 99 ASN A O 1
ATOM 838 N N . GLU A 1 100 ? -2.222 -9.694 3.733 1.00 98.44 100 GLU A N 1
ATOM 839 C CA . GLU A 1 100 ? -1.928 -10.040 2.338 1.00 98.44 100 GLU A CA 1
ATOM 840 C C . GLU A 1 100 ? -1.111 -8.932 1.660 1.00 98.44 100 GLU A C 1
ATOM 842 O O . GLU A 1 100 ? -0.079 -9.219 1.052 1.00 98.44 100 GLU A O 1
ATOM 847 N N . LEU A 1 101 ? -1.512 -7.665 1.822 1.00 98.62 101 LEU A N 1
ATOM 848 C CA . LEU A 1 101 ? -0.775 -6.523 1.278 1.00 98.62 101 LEU A CA 1
ATOM 849 C C . LEU A 1 101 ? 0.656 -6.457 1.835 1.00 98.62 101 LEU A C 1
ATOM 851 O O . LEU A 1 101 ? 1.612 -6.325 1.067 1.00 98.62 101 LEU A O 1
ATOM 855 N N . LYS A 1 102 ? 0.822 -6.592 3.160 1.00 98.50 102 LYS A N 1
ATOM 856 C CA . LYS A 1 102 ? 2.148 -6.618 3.803 1.00 98.50 102 LYS A CA 1
ATOM 857 C C . LYS A 1 102 ? 3.015 -7.754 3.266 1.00 98.50 102 LYS A C 1
ATOM 859 O O . LYS A 1 102 ? 4.193 -7.530 2.994 1.00 98.50 102 LYS A O 1
ATOM 864 N N . ALA A 1 103 ? 2.451 -8.953 3.111 1.00 98.69 103 ALA A N 1
ATOM 865 C CA . ALA A 1 103 ? 3.170 -10.102 2.571 1.00 98.69 103 ALA A CA 1
ATOM 866 C C . ALA A 1 103 ? 3.644 -9.834 1.137 1.00 98.69 103 ALA A C 1
ATOM 868 O O . ALA A 1 103 ? 4.832 -9.963 0.858 1.00 98.69 103 ALA A O 1
ATOM 869 N N . ILE A 1 104 ? 2.751 -9.356 0.263 1.00 98.75 104 ILE A N 1
ATOM 870 C CA . ILE A 1 104 ? 3.079 -9.015 -1.128 1.00 98.75 104 ILE A CA 1
ATOM 871 C C . ILE A 1 104 ? 4.217 -7.994 -1.198 1.00 98.75 104 ILE A C 1
ATOM 873 O O . ILE A 1 104 ? 5.174 -8.192 -1.939 1.00 98.75 104 ILE A O 1
ATOM 877 N N . LEU A 1 105 ? 4.135 -6.910 -0.422 1.00 98.62 105 LEU A N 1
ATOM 878 C CA . LEU A 1 105 ? 5.153 -5.858 -0.433 1.00 98.62 105 LEU A CA 1
ATOM 879 C C . LEU A 1 105 ? 6.509 -6.357 0.089 1.00 98.62 105 LEU A C 1
ATOM 881 O O . LEU A 1 105 ? 7.549 -5.949 -0.425 1.00 98.62 105 LEU A O 1
ATOM 885 N N . ARG A 1 106 ? 6.513 -7.235 1.099 1.00 98.56 106 ARG A N 1
ATOM 886 C CA . ARG A 1 106 ? 7.737 -7.793 1.703 1.00 98.56 106 ARG A CA 1
ATOM 887 C C . ARG A 1 106 ? 8.400 -8.877 0.857 1.00 98.56 106 ARG A C 1
ATOM 889 O O . ARG A 1 106 ? 9.603 -9.081 0.991 1.00 98.56 106 ARG A O 1
ATOM 896 N N . GLU A 1 107 ? 7.639 -9.569 0.016 1.00 98.19 107 GLU A N 1
ATOM 897 C CA . GLU A 1 107 ? 8.161 -10.592 -0.895 1.00 98.19 107 GLU A CA 1
ATOM 898 C C . GLU A 1 107 ? 8.962 -10.005 -2.063 1.00 98.19 107 GLU A C 1
ATOM 900 O O . GLU A 1 107 ? 9.802 -10.705 -2.629 1.00 98.19 107 GLU A O 1
ATOM 905 N N . ILE A 1 108 ? 8.739 -8.735 -2.4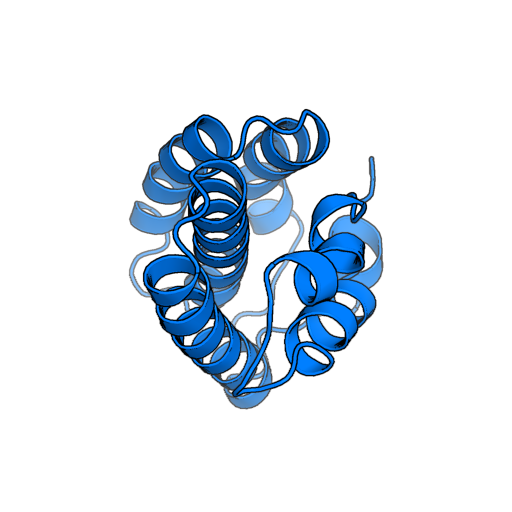20 1.00 98.44 108 ILE A N 1
ATOM 906 C CA . ILE A 1 108 ? 9.458 -8.086 -3.520 1.00 98.44 108 ILE A CA 1
ATOM 907 C C . ILE A 1 108 ? 10.949 -7.938 -3.144 1.00 98.44 108 ILE A C 1
ATOM 909 O O . ILE A 1 108 ? 11.269 -7.267 -2.155 1.00 98.44 108 ILE A O 1
ATOM 913 N N . PRO A 1 109 ? 11.888 -8.512 -3.926 1.00 97.38 109 PRO A N 1
ATOM 914 C CA . PRO A 1 109 ? 13.315 -8.442 -3.623 1.00 97.38 109 PRO A CA 1
ATOM 915 C C . PRO A 1 109 ? 13.875 -7.014 -3.652 1.00 97.38 109 PRO A C 1
ATOM 917 O O . PRO A 1 109 ? 13.387 -6.128 -4.361 1.00 97.38 109 PRO A O 1
ATOM 920 N N . LYS A 1 110 ? 14.973 -6.786 -2.921 1.00 91.69 110 LYS A N 1
ATOM 921 C CA . LYS A 1 110 ? 15.678 -5.490 -2.933 1.00 91.69 110 LYS A CA 1
ATOM 922 C C . LYS A 1 110 ? 16.270 -5.167 -4.306 1.00 91.69 110 LYS A C 1
ATOM 924 O O . LYS A 1 110 ? 16.247 -4.015 -4.719 1.00 91.69 110 LYS A O 1
ATOM 929 N N . ASP A 1 111 ? 16.778 -6.178 -5.000 1.00 93.38 111 ASP A N 1
ATOM 930 C CA . ASP A 1 111 ? 17.272 -6.144 -6.378 1.00 93.38 111 ASP A CA 1
ATOM 931 C C . ASP A 1 111 ? 16.172 -6.530 -7.384 1.00 93.38 111 ASP A C 1
ATOM 933 O O . ASP A 1 111 ? 16.420 -7.214 -8.377 1.00 93.38 111 ASP A O 1
ATOM 937 N N . SER A 1 112 ? 14.941 -6.090 -7.109 1.00 96.81 112 SER A N 1
ATOM 938 C CA . SER A 1 112 ? 13.762 -6.420 -7.908 1.00 96.81 112 SER A CA 1
ATOM 939 C C . SER A 1 112 ? 13.859 -5.949 -9.354 1.00 96.81 112 SER A C 1
ATOM 941 O O . SER A 1 112 ? 14.486 -4.943 -9.685 1.00 96.81 112 SER A O 1
ATOM 943 N N . LYS A 1 113 ? 13.153 -6.668 -10.216 1.00 97.56 113 LYS A N 1
ATOM 944 C CA . LYS A 1 113 ? 12.821 -6.329 -11.596 1.00 97.56 113 LYS A CA 1
ATOM 945 C C . LYS A 1 113 ? 11.341 -5.959 -11.667 1.00 97.56 113 LYS A C 1
ATOM 947 O O . LYS A 1 113 ? 10.573 -6.262 -10.761 1.00 97.56 113 LYS A O 1
ATOM 952 N N . LEU A 1 114 ? 10.911 -5.357 -12.776 1.00 97.25 114 LEU A N 1
ATOM 953 C CA . LEU A 1 114 ? 9.504 -4.966 -12.966 1.00 97.25 114 LEU A CA 1
ATOM 954 C C . LEU A 1 114 ? 8.523 -6.144 -12.790 1.00 97.25 114 LEU A C 1
ATOM 956 O O . LEU A 1 114 ? 7.449 -5.959 -12.228 1.00 97.25 114 LEU A O 1
ATOM 960 N N . LEU A 1 115 ? 8.917 -7.355 -13.201 1.00 97.06 115 LEU A N 1
ATOM 961 C CA . LEU A 1 115 ? 8.100 -8.569 -13.066 1.00 97.06 115 LEU A CA 1
ATOM 962 C C . LEU A 1 115 ? 7.826 -8.962 -11.606 1.00 97.06 115 LEU A C 1
ATOM 964 O O . LEU A 1 115 ? 6.790 -9.555 -11.318 1.00 97.06 115 LEU A O 1
ATOM 968 N N . ASP A 1 116 ? 8.696 -8.587 -10.666 1.00 98.38 116 ASP A N 1
ATOM 969 C CA . ASP A 1 116 ? 8.502 -8.920 -9.250 1.00 98.38 116 ASP A CA 1
ATOM 970 C C . ASP A 1 116 ? 7.310 -8.156 -8.638 1.00 98.38 116 ASP A C 1
ATOM 972 O O . ASP A 1 116 ? 6.758 -8.564 -7.619 1.00 98.38 116 ASP A O 1
ATOM 976 N N . PHE A 1 117 ? 6.850 -7.080 -9.290 1.00 98.50 117 PHE A N 1
ATOM 977 C CA . PHE A 1 117 ? 5.694 -6.287 -8.863 1.00 98.50 117 PHE A CA 1
ATOM 978 C C . PHE A 1 117 ? 4.355 -6.835 -9.383 1.00 98.50 117 PHE A C 1
ATOM 980 O O . PHE A 1 117 ? 3.305 -6.294 -9.035 1.00 98.50 117 PHE A O 1
ATOM 987 N N . GLU A 1 118 ? 4.338 -7.909 -10.183 1.00 98.06 118 GLU A N 1
ATOM 988 C CA . GLU A 1 118 ? 3.104 -8.447 -10.775 1.00 98.06 118 GLU A CA 1
ATOM 989 C C . GLU A 1 118 ? 2.042 -8.825 -9.740 1.00 98.06 118 GLU A C 1
ATOM 991 O O . GLU A 1 118 ? 0.845 -8.641 -9.974 1.00 98.06 118 GLU A O 1
ATOM 996 N N . ARG A 1 119 ? 2.461 -9.370 -8.593 1.00 98.38 119 ARG A N 1
ATOM 997 C CA . ARG A 1 119 ? 1.524 -9.758 -7.535 1.00 98.38 119 ARG A CA 1
ATOM 998 C C . ARG A 1 119 ? 0.887 -8.529 -6.886 1.00 98.38 119 ARG A C 1
ATOM 1000 O O . ARG A 1 119 ? -0.323 -8.526 -6.681 1.00 98.38 119 ARG A O 1
ATOM 1007 N N . LEU A 1 120 ? 1.668 -7.470 -6.652 1.00 98.56 120 LEU A N 1
ATOM 1008 C CA . LEU A 1 120 ? 1.152 -6.176 -6.196 1.00 98.56 120 LEU A CA 1
ATOM 1009 C C . LEU A 1 120 ? 0.223 -5.552 -7.240 1.00 98.56 120 LEU A C 1
ATOM 1011 O O . LEU A 1 120 ? -0.807 -4.993 -6.887 1.00 98.56 120 LEU A O 1
ATOM 1015 N N . MET A 1 121 ? 0.545 -5.707 -8.524 1.00 97.94 121 MET A N 1
ATOM 1016 C CA . MET A 1 121 ? -0.272 -5.178 -9.611 1.00 97.94 121 MET A CA 1
ATOM 1017 C C . MET A 1 121 ? -1.669 -5.824 -9.664 1.00 97.94 121 MET A C 1
ATOM 1019 O O . MET A 1 121 ? -2.670 -5.171 -9.956 1.00 97.94 121 MET A O 1
ATOM 1023 N N . LYS A 1 122 ? -1.736 -7.128 -9.374 1.00 98.25 122 LYS A N 1
ATOM 1024 C CA . LYS A 1 122 ? -2.973 -7.923 -9.364 1.00 98.25 122 LYS A CA 1
ATOM 1025 C C . LYS A 1 122 ? -3.744 -7.816 -8.043 1.00 98.25 122 LYS A C 1
ATOM 1027 O O . LYS A 1 122 ? -4.890 -8.262 -7.989 1.00 98.25 122 LYS A O 1
ATOM 1032 N N . PHE A 1 123 ? -3.143 -7.252 -6.994 1.00 98.56 123 PHE A N 1
ATOM 1033 C CA . PHE A 1 123 ? -3.783 -7.094 -5.691 1.00 98.56 123 PHE A CA 1
ATOM 1034 C C . PHE A 1 123 ? -5.004 -6.174 -5.783 1.00 98.56 123 PHE A C 1
ATOM 1036 O O . PHE A 1 123 ? -4.985 -5.157 -6.480 1.00 98.56 123 PHE A O 1
ATOM 1043 N N . LYS A 1 124 ? -6.067 -6.537 -5.061 1.00 98.31 124 LYS A N 1
ATOM 1044 C CA . LYS A 1 124 ? -7.287 -5.740 -4.927 1.00 98.31 124 LYS A CA 1
ATOM 1045 C C . LYS A 1 124 ? -7.741 -5.750 -3.468 1.00 98.31 124 LYS A C 1
ATOM 1047 O O . LYS A 1 124 ? -7.823 -6.815 -2.851 1.00 98.31 124 LYS A O 1
ATOM 1052 N N . PHE A 1 125 ? -8.075 -4.574 -2.952 1.00 98.25 125 PHE A N 1
ATOM 1053 C CA . PHE A 1 125 ? -8.725 -4.403 -1.659 1.00 98.25 125 PHE A CA 1
ATOM 1054 C C . PHE A 1 125 ? -10.146 -4.997 -1.677 1.00 98.25 125 PHE A C 1
ATOM 1056 O O . PHE A 1 125 ? -10.789 -4.993 -2.737 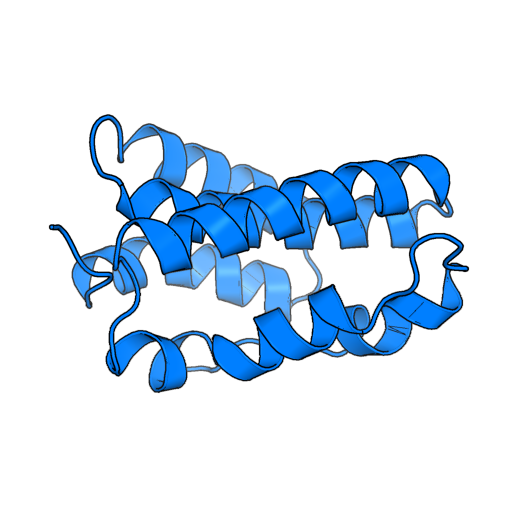1.00 98.25 125 PHE A O 1
ATOM 1063 N N . PRO A 1 126 ? -10.660 -5.495 -0.538 1.00 96.38 126 PRO A N 1
ATOM 1064 C CA . PRO A 1 126 ? -12.047 -5.935 -0.407 1.00 96.38 126 PRO A CA 1
ATOM 1065 C C . PRO A 1 126 ? -13.060 -4.850 -0.782 1.00 96.38 126 PRO A C 1
ATOM 1067 O O . PRO A 1 126 ? -12.792 -3.656 -0.676 1.00 96.38 126 PRO A O 1
ATOM 1070 N N . LYS A 1 127 ? -14.250 -5.282 -1.205 1.00 85.31 127 LYS A N 1
ATOM 1071 C CA . LYS A 1 127 ? -15.436 -4.426 -1.298 1.00 85.31 127 LYS A CA 1
ATOM 1072 C C . LYS A 1 127 ? -16.314 -4.775 -0.102 1.00 85.31 127 LYS A C 1
ATOM 1074 O O . LYS A 1 127 ? -17.028 -5.775 -0.175 1.00 85.31 127 LYS A O 1
ATOM 1079 N N . VAL A 1 128 ? -16.163 -4.029 0.989 1.00 75.00 128 VAL A N 1
ATOM 1080 C CA . VAL A 1 128 ? -16.917 -4.223 2.241 1.00 75.00 128 VAL A CA 1
ATOM 1081 C C . VAL A 1 128 ? -18.018 -3.192 2.343 1.00 75.00 128 VAL A C 1
ATOM 1083 O O . VAL A 1 128 ? -17.695 -1.999 2.118 1.00 75.00 128 VAL A O 1
#